Protein AF-A0A7K2KMU3-F1 (afdb_monomer_lite)

Radius of gyration: 19.25 Å; chains: 1; bounding box: 30×34×52 Å

Sequence (71 aa):
VLLAGALYFLVVLPINKLHERLAPHQDVQAPKR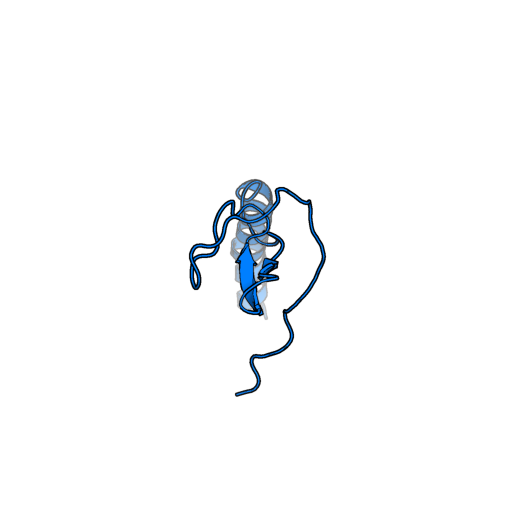DCPECLSPVPAQARRCASCTAPLPAVPAQAGETTQRAG

Foldseek 3Di:
DVVVVVCCVVPVVVVVVCCVVVPPDDPPCQAWDADPPPRDIDGLPDQADPPPRDGDDNDDDDHDDPPDDDD

Structure (mmCIF, N/CA/C/O backbone):
data_AF-A0A7K2KMU3-F1
#
_entry.id   AF-A0A7K2KMU3-F1
#
loop_
_atom_site.group_PDB
_atom_site.id
_atom_site.type_symbol
_atom_site.label_atom_id
_atom_site.label_alt_id
_atom_site.label_comp_id
_atom_site.label_asym_id
_atom_site.label_entity_id
_atom_site.label_seq_id
_atom_site.pdbx_PDB_ins_code
_atom_site.Cartn_x
_atom_site.Cartn_y
_atom_site.Cartn_z
_atom_site.occupancy
_atom_site.B_iso_or_equiv
_atom_site.auth_seq_id
_atom_site.auth_comp_id
_atom_site.auth_asym_id
_atom_site.auth_atom_id
_atom_site.pdbx_PDB_model_num
ATOM 1 N N . VAL A 1 1 ? 13.754 1.218 -34.115 1.00 74.88 1 VAL A N 1
ATOM 2 C CA . VAL A 1 1 ? 14.367 1.994 -33.005 1.00 74.88 1 VAL A CA 1
ATOM 3 C C . VAL A 1 1 ? 13.908 3.453 -32.991 1.00 74.88 1 VAL A C 1
ATOM 5 O O . VAL A 1 1 ? 13.479 3.903 -31.941 1.00 74.88 1 VAL A O 1
ATOM 8 N N . LEU A 1 2 ? 13.903 4.168 -34.128 1.00 88.62 2 LEU A N 1
ATOM 9 C CA . LEU A 1 2 ? 13.520 5.594 -34.183 1.00 88.62 2 LEU A CA 1
ATOM 10 C C . LEU A 1 2 ? 12.113 5.902 -33.630 1.00 88.62 2 LEU A C 1
ATOM 12 O O . LEU A 1 2 ? 11.976 6.777 -32.783 1.00 88.62 2 LEU A O 1
ATOM 16 N N . LEU A 1 3 ? 11.084 5.147 -34.036 1.00 90.00 3 LEU A N 1
ATOM 17 C CA . LEU A 1 3 ? 9.714 5.337 -33.532 1.00 90.00 3 LEU A CA 1
ATOM 18 C C . LEU A 1 3 ? 9.597 5.046 -32.028 1.00 90.00 3 LEU A C 1
ATOM 20 O O . LEU A 1 3 ? 8.971 5.805 -31.296 1.00 90.00 3 LEU A O 1
ATOM 24 N N . ALA A 1 4 ? 10.236 3.969 -31.562 1.00 85.19 4 ALA A N 1
ATOM 25 C CA . ALA A 1 4 ? 10.253 3.610 -30.145 1.00 85.19 4 ALA A CA 1
ATOM 26 C C . ALA A 1 4 ? 10.919 4.704 -29.294 1.00 85.19 4 ALA A C 1
ATOM 28 O O . ALA A 1 4 ? 10.395 5.068 -28.246 1.00 85.19 4 ALA A O 1
ATOM 29 N N . GLY A 1 5 ? 12.027 5.275 -29.780 1.00 90.50 5 GLY A N 1
ATOM 30 C CA . GLY A 1 5 ? 12.686 6.413 -29.141 1.00 90.50 5 GLY A CA 1
ATOM 31 C C . GLY A 1 5 ? 11.797 7.657 -29.099 1.00 90.50 5 GLY A C 1
ATOM 32 O O . GLY A 1 5 ? 11.665 8.269 -28.043 1.00 90.50 5 GLY A O 1
ATOM 33 N N . ALA A 1 6 ? 11.132 7.991 -30.211 1.00 91.94 6 ALA A N 1
ATOM 34 C CA . ALA A 1 6 ? 10.235 9.144 -30.289 1.00 91.94 6 ALA A CA 1
ATOM 35 C C . ALA A 1 6 ? 9.055 9.032 -29.308 1.00 91.94 6 ALA A C 1
ATOM 37 O O . ALA A 1 6 ? 8.788 9.973 -28.565 1.00 91.94 6 ALA A O 1
ATOM 38 N N . LEU A 1 7 ? 8.392 7.872 -29.248 1.00 90.69 7 LEU A N 1
ATOM 39 C CA . LEU A 1 7 ? 7.280 7.637 -28.321 1.00 90.69 7 LEU A CA 1
ATOM 40 C C . LEU A 1 7 ? 7.742 7.607 -26.857 1.00 90.69 7 LEU A C 1
ATOM 42 O O . LEU A 1 7 ? 7.068 8.160 -25.990 1.00 90.69 7 LEU A O 1
ATOM 46 N N . TYR A 1 8 ? 8.907 7.024 -26.564 1.00 89.81 8 TYR A N 1
ATOM 47 C CA . TYR A 1 8 ? 9.460 7.023 -25.209 1.00 89.81 8 TYR A CA 1
ATOM 48 C C . TYR A 1 8 ? 9.743 8.449 -24.712 1.00 89.81 8 TYR A C 1
ATOM 50 O O . TYR A 1 8 ? 9.347 8.824 -23.608 1.00 89.81 8 TYR A O 1
ATOM 58 N N . PHE A 1 9 ? 10.377 9.272 -25.548 1.00 88.88 9 PHE A N 1
ATOM 59 C CA . PHE A 1 9 ? 10.752 10.631 -25.167 1.00 88.88 9 PHE A CA 1
ATOM 60 C C . PHE A 1 9 ? 9.548 11.581 -25.090 1.00 88.88 9 PHE A C 1
ATOM 62 O O . PHE A 1 9 ? 9.479 12.397 -24.173 1.00 88.88 9 PHE A O 1
ATOM 69 N N . LEU A 1 10 ? 8.593 11.469 -26.023 1.00 88.88 10 LEU A N 1
ATOM 70 C CA . LEU A 1 10 ? 7.428 12.361 -26.098 1.00 88.88 10 LEU A CA 1
ATOM 71 C C . LEU A 1 10 ? 6.250 11.944 -25.217 1.00 88.88 10 LEU A C 1
ATOM 73 O O . LEU A 1 10 ? 5.434 12.799 -24.895 1.00 88.88 10 LEU A O 1
ATOM 77 N N . VAL A 1 11 ? 6.118 10.666 -24.853 1.00 89.62 11 VAL A N 1
ATOM 78 C CA . VAL A 1 11 ? 4.935 10.159 -24.135 1.00 89.62 11 VAL A CA 1
ATOM 79 C C . VAL A 1 11 ? 5.321 9.585 -22.778 1.00 89.62 11 VAL A C 1
ATOM 81 O O . VAL A 1 11 ? 4.812 10.042 -21.758 1.00 89.62 11 VAL A O 1
ATOM 84 N N . VAL A 1 12 ? 6.259 8.635 -22.731 1.00 86.56 12 VAL A N 1
ATOM 85 C CA . VAL A 1 12 ? 6.623 7.950 -21.476 1.00 86.56 12 VAL A CA 1
ATOM 86 C C . VAL A 1 12 ? 7.278 8.913 -20.486 1.00 86.56 12 VAL A C 1
ATOM 88 O O . VAL A 1 12 ? 6.888 8.949 -19.323 1.00 86.56 12 VAL A O 1
ATOM 91 N N . LEU A 1 13 ? 8.225 9.740 -20.938 1.00 86.31 13 LEU A N 1
ATOM 92 C CA . LEU A 1 13 ? 8.932 10.687 -20.075 1.00 86.31 13 LEU A CA 1
ATOM 93 C C . LEU A 1 13 ? 8.013 11.755 -19.442 1.00 86.31 13 LEU A C 1
ATOM 95 O O . LEU A 1 13 ? 8.074 11.909 -18.220 1.00 86.31 13 LEU A O 1
ATOM 99 N N . PRO A 1 14 ? 7.147 12.473 -20.193 1.00 82.56 14 PRO A N 1
ATOM 100 C CA . PRO A 1 14 ? 6.234 13.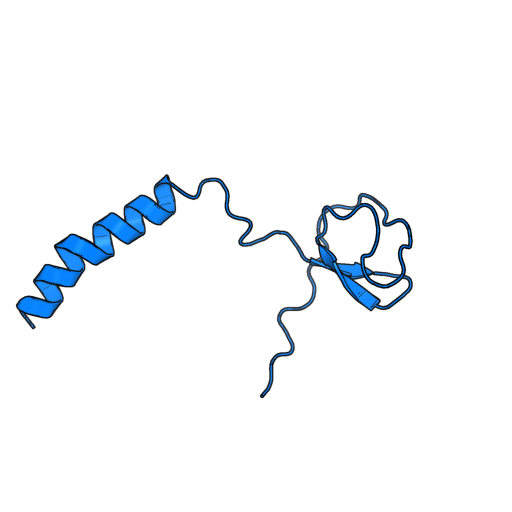442 -19.593 1.00 82.56 14 PRO A CA 1
ATOM 101 C C . PRO A 1 14 ? 5.125 12.788 -18.772 1.00 82.56 14 PRO A C 1
ATOM 103 O O . PRO A 1 14 ? 4.778 13.348 -17.738 1.00 82.56 14 PRO A O 1
ATOM 106 N N . ILE A 1 15 ? 4.605 11.615 -19.159 1.00 84.62 15 ILE A N 1
ATOM 107 C CA . ILE A 1 15 ? 3.616 10.896 -18.340 1.00 84.62 15 ILE A CA 1
ATOM 108 C C . ILE A 1 15 ? 4.236 10.455 -17.017 1.00 84.62 15 ILE A C 1
ATOM 110 O O . ILE A 1 15 ? 3.605 10.640 -15.985 1.00 84.62 15 ILE A O 1
ATOM 114 N N . ASN A 1 16 ? 5.468 9.940 -17.014 1.00 80.00 16 ASN A N 1
ATOM 115 C CA . ASN A 1 16 ? 6.148 9.532 -15.785 1.00 80.00 16 ASN A CA 1
ATOM 116 C C . ASN A 1 16 ? 6.421 10.742 -14.872 1.00 80.00 16 ASN A C 1
ATOM 118 O O . ASN A 1 16 ? 6.048 10.735 -13.702 1.00 80.00 16 ASN A O 1
ATOM 122 N N . LYS A 1 17 ? 6.937 11.843 -15.443 1.00 75.69 17 LYS A N 1
ATOM 123 C CA . LYS A 1 17 ? 7.114 13.130 -14.744 1.00 75.69 17 LYS A CA 1
ATOM 124 C C . LYS A 1 17 ? 5.797 13.676 -14.194 1.00 75.69 17 LYS A C 1
ATOM 126 O O . LYS A 1 17 ? 5.782 14.244 -13.105 1.00 75.69 17 LYS A O 1
ATOM 131 N N . LEU A 1 18 ? 4.707 13.554 -14.953 1.00 75.19 18 LEU A N 1
ATOM 132 C CA . LEU A 1 18 ? 3.387 14.011 -14.539 1.00 75.19 18 LEU A CA 1
ATOM 133 C C . LEU A 1 18 ? 2.807 13.092 -13.467 1.00 75.19 18 LEU A C 1
ATOM 135 O O . LEU A 1 18 ? 2.269 13.606 -12.506 1.00 75.19 18 LEU A O 1
ATOM 139 N N . HIS A 1 19 ? 2.986 11.775 -13.547 1.00 69.00 19 HIS A N 1
ATOM 140 C CA . HIS A 1 19 ? 2.643 10.845 -12.470 1.00 69.00 19 HIS A CA 1
ATOM 141 C C . HIS A 1 19 ? 3.361 11.215 -11.168 1.00 69.00 19 HIS A C 1
ATOM 143 O O . HIS A 1 19 ? 2.717 11.331 -10.134 1.00 69.00 19 HIS A O 1
ATOM 149 N N . GLU A 1 20 ? 4.662 11.501 -11.212 1.00 66.88 20 GLU A N 1
ATOM 150 C CA . GLU A 1 20 ? 5.430 11.922 -10.030 1.00 66.88 20 GLU A CA 1
ATOM 151 C C . GLU A 1 20 ? 4.998 13.292 -9.480 1.00 66.88 20 GLU A C 1
ATOM 153 O O . GLU A 1 20 ? 5.126 13.558 -8.287 1.00 66.88 20 GLU A O 1
ATOM 158 N N . ARG A 1 21 ? 4.520 14.197 -10.343 1.00 64.00 21 ARG A N 1
ATOM 159 C CA . ARG A 1 21 ? 4.092 15.558 -9.963 1.00 64.00 21 ARG A CA 1
ATOM 160 C C . ARG A 1 21 ? 2.622 15.632 -9.546 1.00 64.00 21 ARG A C 1
ATOM 162 O O . ARG A 1 21 ? 2.282 16.467 -8.716 1.00 64.00 21 ARG A O 1
ATOM 169 N N . LEU A 1 22 ? 1.769 14.795 -10.131 1.00 60.12 22 LEU A N 1
ATOM 170 C CA . LEU A 1 22 ? 0.316 14.758 -9.952 1.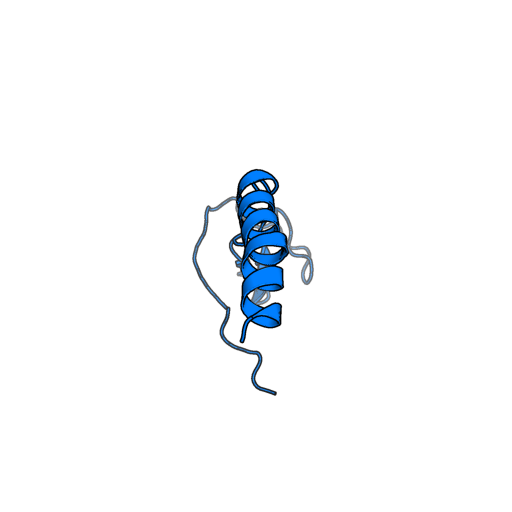00 60.12 22 LEU A CA 1
ATOM 171 C C . LEU A 1 22 ? -0.110 13.702 -8.921 1.00 60.12 22 LEU A C 1
ATOM 173 O O . LEU A 1 22 ? -1.208 13.799 -8.380 1.00 60.12 22 LEU A O 1
ATOM 177 N N . ALA A 1 23 ? 0.784 12.776 -8.556 1.00 55.78 23 ALA A N 1
ATOM 178 C CA . ALA A 1 23 ? 0.637 11.911 -7.390 1.00 55.78 23 ALA A CA 1
ATOM 179 C C . ALA A 1 23 ? 1.489 12.348 -6.172 1.00 55.78 23 ALA A C 1
ATOM 181 O O . ALA A 1 23 ? 2.288 11.558 -5.677 1.00 55.78 23 ALA A O 1
ATOM 182 N N . PRO A 1 24 ? 1.270 13.535 -5.571 1.00 51.78 24 PRO A N 1
ATOM 183 C CA . PRO A 1 24 ? 1.570 13.725 -4.153 1.00 51.78 24 PRO A CA 1
ATOM 184 C C . PRO A 1 24 ? 0.626 12.917 -3.230 1.00 51.78 24 PRO A C 1
ATOM 186 O O . PRO A 1 24 ? 0.808 12.946 -2.020 1.00 51.78 24 PRO A O 1
ATOM 189 N N . HIS A 1 25 ? -0.390 12.225 -3.773 1.00 50.88 25 HIS A N 1
ATOM 190 C CA . HIS A 1 25 ? -1.481 11.584 -3.020 1.00 50.88 25 HIS A CA 1
ATOM 191 C C . HIS A 1 25 ? -1.977 10.276 -3.665 1.00 50.88 25 HIS A C 1
ATOM 193 O O . HIS A 1 25 ? -3.145 10.147 -4.008 1.00 50.88 25 HIS A O 1
ATOM 199 N N . GLN A 1 26 ? -1.103 9.297 -3.869 1.00 47.31 26 GLN A N 1
ATOM 200 C CA . GLN A 1 26 ? -1.551 7.903 -3.820 1.00 47.31 26 GLN A CA 1
ATOM 201 C C . GLN A 1 26 ? -0.644 7.230 -2.799 1.00 47.31 26 GLN A C 1
ATOM 203 O O . GLN A 1 26 ? 0.559 7.124 -3.007 1.00 47.31 26 GLN A O 1
ATOM 208 N N . ASP A 1 27 ? -1.110 6.899 -1.600 1.00 49.12 27 ASP A N 1
ATOM 209 C CA . ASP A 1 27 ? -1.840 5.651 -1.317 1.00 49.12 27 ASP A CA 1
ATOM 210 C C . ASP A 1 27 ? -1.110 4.359 -1.745 1.00 49.12 27 ASP A C 1
ATOM 212 O O . ASP A 1 27 ? -1.573 3.261 -1.455 1.00 49.12 27 ASP A O 1
ATOM 216 N N . VAL A 1 28 ? 0.081 4.449 -2.351 1.00 48.50 28 VAL A N 1
ATOM 217 C CA . VAL A 1 28 ? 0.920 3.301 -2.736 1.00 48.50 28 VAL A CA 1
ATOM 218 C C . VAL A 1 28 ? 1.529 2.617 -1.508 1.00 48.50 28 VAL A C 1
ATOM 220 O O . VAL A 1 28 ? 1.964 1.475 -1.579 1.00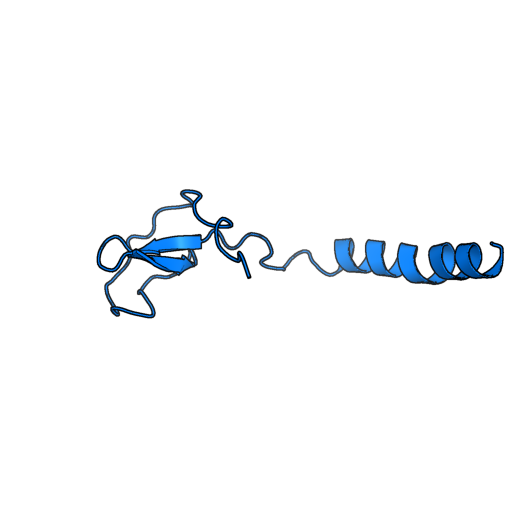 48.50 28 VAL A O 1
ATOM 223 N N . GLN A 1 29 ? 1.508 3.277 -0.353 1.00 49.00 29 GLN A N 1
ATOM 224 C CA . GLN A 1 29 ? 1.948 2.709 0.915 1.00 49.00 29 GLN A CA 1
ATOM 225 C C . GLN A 1 29 ? 0.957 3.072 2.019 1.00 49.00 29 GLN A C 1
ATOM 227 O O . GLN A 1 29 ? 1.374 3.530 3.078 1.00 49.00 29 GLN A O 1
ATOM 232 N N . ALA A 1 30 ? -0.356 2.917 1.803 1.00 53.91 30 ALA A N 1
ATOM 233 C CA . ALA A 1 30 ? -1.232 2.748 2.960 1.00 53.91 30 ALA A CA 1
ATOM 234 C C . ALA A 1 30 ? -0.745 1.462 3.652 1.00 53.91 30 ALA A C 1
ATOM 236 O O . ALA A 1 30 ? -0.979 0.377 3.109 1.00 53.91 30 ALA A O 1
ATOM 237 N N . PRO A 1 31 ? -0.001 1.553 4.774 1.00 62.47 31 PRO A N 1
ATOM 238 C CA . PRO A 1 31 ? 0.595 0.377 5.387 1.00 62.47 31 PRO A CA 1
ATOM 239 C C . PRO A 1 31 ? -0.561 -0.551 5.738 1.00 62.47 31 PRO A C 1
ATOM 241 O O . PRO A 1 31 ? -1.560 -0.082 6.279 1.00 62.47 31 PRO A O 1
ATOM 244 N N . LYS A 1 32 ? -0.490 -1.828 5.386 1.00 73.56 32 LYS A N 1
ATOM 245 C CA . LYS A 1 32 ? -1.493 -2.810 5.809 1.00 73.56 32 LYS A CA 1
ATOM 246 C C . LYS A 1 32 ? -0.941 -3.551 7.019 1.00 73.56 32 LYS A C 1
ATOM 248 O O . LYS A 1 32 ? 0.270 -3.691 7.156 1.00 73.56 32 LYS A O 1
ATOM 253 N N . ARG A 1 33 ? -1.835 -3.926 7.922 1.00 75.12 33 ARG A N 1
ATOM 254 C CA . ARG A 1 33 ? -1.547 -4.685 9.138 1.00 75.12 33 ARG A CA 1
ATOM 255 C C . ARG A 1 33 ? -2.607 -5.757 9.304 1.00 75.12 33 ARG A C 1
ATOM 257 O O . ARG A 1 33 ? -3.746 -5.541 8.890 1.00 75.12 33 ARG A O 1
ATOM 264 N N . ASP A 1 34 ? -2.268 -6.837 9.980 1.00 83.12 34 ASP A N 1
ATOM 265 C CA . ASP A 1 34 ? -3.247 -7.861 10.322 1.00 83.12 34 ASP A CA 1
ATOM 266 C C . ASP A 1 34 ? -4.026 -7.476 11.573 1.00 83.12 34 ASP A C 1
ATOM 268 O O . ASP A 1 34 ? -3.515 -6.868 12.520 1.00 83.12 34 ASP A O 1
ATOM 272 N N . CYS A 1 35 ? -5.318 -7.787 11.558 1.00 85.12 35 CYS A N 1
ATOM 273 C CA . CYS A 1 35 ? -6.170 -7.590 12.717 1.00 85.12 35 CYS A CA 1
ATOM 274 C C . CYS A 1 35 ? -5.807 -8.612 13.816 1.00 85.12 35 CYS A C 1
ATOM 276 O O . CYS A 1 35 ? -5.815 -9.806 13.531 1.00 85.12 35 CYS A O 1
ATOM 278 N N . PRO A 1 36 ? -5.577 -8.197 15.077 1.00 80.75 36 PRO A N 1
ATOM 279 C CA . PRO A 1 36 ? -5.190 -9.114 16.158 1.00 80.75 36 PRO A CA 1
ATOM 280 C C . PRO A 1 36 ? -6.287 -10.118 16.552 1.00 80.75 36 PRO A C 1
ATOM 282 O O . PRO A 1 36 ? -5.986 -11.132 17.165 1.00 80.75 36 PRO A O 1
ATOM 285 N N . GLU A 1 37 ? -7.545 -9.847 16.196 1.00 87.31 37 GLU A N 1
ATOM 286 C CA . GLU A 1 37 ? -8.694 -10.699 16.539 1.00 87.31 37 GLU A CA 1
ATOM 287 C C . GLU A 1 37 ? -8.963 -11.786 15.490 1.00 87.31 37 GLU A C 1
ATOM 289 O O . GLU A 1 37 ? -9.316 -12.912 15.820 1.00 87.31 37 GLU A O 1
ATOM 294 N N . CYS A 1 38 ? -8.839 -11.441 14.205 1.00 90.12 38 CYS A N 1
ATOM 295 C CA . CYS A 1 38 ? -9.268 -12.306 13.097 1.00 90.12 38 CYS A CA 1
ATOM 296 C C . CYS A 1 38 ? -8.186 -12.575 12.047 1.00 90.12 38 CYS A C 1
ATOM 298 O O . CYS A 1 38 ? -8.461 -13.281 11.082 1.00 90.12 38 CYS A O 1
ATOM 300 N N . LEU A 1 39 ? -6.995 -11.987 12.202 1.00 84.38 39 LEU A N 1
ATOM 301 C CA . LEU A 1 39 ? -5.848 -12.104 11.292 1.00 84.38 39 LEU A CA 1
ATOM 302 C C . LEU A 1 39 ? -6.164 -11.708 9.836 1.00 84.38 39 LEU A C 1
ATOM 304 O O . LEU A 1 39 ? -5.494 -12.127 8.903 1.00 84.38 39 LEU A O 1
ATOM 308 N N . SER A 1 40 ? -7.197 -10.888 9.626 1.00 81.44 40 SER A N 1
ATOM 309 C CA . SER A 1 40 ? -7.526 -10.353 8.304 1.00 81.44 40 SER A CA 1
ATOM 310 C C . SER A 1 40 ? -6.671 -9.118 7.991 1.00 81.44 40 SER A C 1
ATOM 312 O O . SER A 1 40 ? -6.525 -8.260 8.875 1.00 81.44 40 SER A O 1
ATOM 314 N N . PRO A 1 41 ? -6.233 -8.936 6.731 1.00 82.62 41 PRO A N 1
ATOM 315 C CA . PRO A 1 41 ? -5.472 -7.762 6.319 1.00 82.62 41 PRO A CA 1
ATOM 316 C C . PRO A 1 41 ? -6.356 -6.508 6.336 1.00 82.62 41 PRO A C 1
ATOM 318 O O . PRO A 1 41 ? -7.415 -6.460 5.704 1.00 82.62 41 PRO A O 1
ATOM 321 N N . VAL A 1 42 ? -5.923 -5.471 7.054 1.00 83.50 42 VAL A N 1
ATOM 322 C CA . VAL A 1 42 ? -6.625 -4.185 7.192 1.00 83.50 42 VAL A CA 1
ATOM 323 C C . VAL A 1 42 ? -5.675 -3.001 6.966 1.00 83.50 42 VAL A C 1
ATOM 325 O O . VAL A 1 42 ? -4.486 -3.085 7.274 1.00 83.50 42 VAL A O 1
ATOM 328 N N . PRO A 1 43 ? -6.154 -1.858 6.444 1.00 79.12 43 PRO A N 1
ATOM 329 C CA . PRO A 1 43 ? -5.309 -0.676 6.297 1.00 79.12 43 PRO A CA 1
ATOM 330 C C . PRO A 1 43 ? -4.925 -0.104 7.673 1.00 79.12 43 PRO A C 1
ATOM 332 O O . PRO A 1 43 ? -5.727 -0.093 8.604 1.00 79.12 43 PRO A O 1
ATOM 335 N N . ALA A 1 44 ? -3.710 0.422 7.823 1.00 74.38 44 ALA A N 1
ATOM 336 C CA . ALA A 1 44 ? -3.177 0.912 9.100 1.00 74.38 44 ALA A CA 1
ATOM 337 C C . ALA A 1 44 ? -3.992 2.076 9.674 1.00 74.38 44 ALA A C 1
ATOM 339 O O . ALA A 1 44 ? -4.088 2.225 10.889 1.00 74.38 44 ALA A O 1
ATOM 340 N N . GLN A 1 45 ? -4.640 2.859 8.809 1.00 71.75 45 GLN A N 1
ATOM 341 C CA . GLN A 1 45 ? -5.530 3.945 9.222 1.00 71.75 45 GLN A CA 1
ATOM 342 C C . GLN A 1 45 ? -6.933 3.465 9.638 1.00 71.75 45 GLN A C 1
ATOM 344 O O . GLN A 1 45 ? -7.720 4.260 10.153 1.00 71.75 45 GLN A O 1
ATOM 349 N N . ALA A 1 46 ? -7.259 2.176 9.472 1.00 76.50 46 ALA A N 1
ATOM 350 C CA . ALA A 1 46 ? -8.547 1.633 9.885 1.00 76.50 46 ALA A CA 1
ATOM 351 C C . ALA A 1 46 ? -8.731 1.739 11.404 1.00 76.50 46 ALA A C 1
ATOM 353 O O . ALA A 1 46 ? -7.882 1.311 12.189 1.00 76.50 46 ALA A O 1
ATOM 354 N N . ARG A 1 47 ? -9.881 2.289 11.805 1.00 82.25 47 ARG A N 1
ATOM 355 C CA . ARG A 1 47 ? -10.362 2.321 13.197 1.00 82.25 47 ARG A CA 1
ATOM 356 C C . ARG A 1 47 ? -11.209 1.095 13.553 1.00 82.25 47 ARG A C 1
ATOM 358 O O . ARG A 1 47 ? -11.386 0.803 14.731 1.00 82.25 47 ARG A O 1
ATOM 365 N N . ARG A 1 48 ? -11.732 0.382 12.550 1.00 82.50 48 ARG A N 1
ATOM 366 C CA . ARG A 1 48 ? -12.500 -0.863 12.694 1.00 82.50 48 ARG A CA 1
ATOM 367 C C . ARG A 1 48 ? -12.113 -1.850 11.598 1.00 82.50 48 ARG A C 1
ATOM 369 O O . ARG A 1 48 ? -11.869 -1.431 10.468 1.00 82.50 48 ARG A O 1
ATOM 376 N N . CYS A 1 49 ? -12.051 -3.137 11.929 1.00 87.94 49 CYS A N 1
ATOM 377 C CA . CYS A 1 49 ? -11.813 -4.194 10.948 1.00 87.94 49 CYS A CA 1
ATOM 378 C C . CYS A 1 49 ? -13.034 -4.371 10.028 1.00 87.94 49 CYS A C 1
ATOM 380 O O . CYS A 1 49 ? -14.162 -4.361 10.509 1.00 87.94 49 CYS A O 1
ATOM 382 N N . ALA A 1 50 ? -12.826 -4.568 8.723 1.00 82.69 50 ALA A N 1
ATOM 383 C CA . ALA A 1 50 ? -13.918 -4.807 7.770 1.00 82.69 50 ALA A CA 1
ATOM 384 C C . ALA A 1 50 ? -14.496 -6.234 7.842 1.00 82.69 50 ALA A C 1
ATOM 386 O O . ALA A 1 50 ? -15.618 -6.453 7.403 1.00 82.69 50 ALA A O 1
ATOM 387 N N . SER A 1 51 ? -13.732 -7.187 8.386 1.00 88.94 51 SER A N 1
ATOM 388 C CA . SER A 1 51 ? -14.117 -8.601 8.456 1.00 88.94 51 SER A CA 1
ATOM 389 C C . SER A 1 51 ? -14.830 -8.930 9.772 1.00 88.94 51 SER A C 1
ATOM 391 O O . SER A 1 51 ? -15.968 -9.387 9.770 1.00 88.94 51 SER A O 1
ATOM 393 N N . CYS A 1 52 ? -14.204 -8.622 10.916 1.00 90.69 52 CYS A N 1
ATOM 394 C CA . CYS A 1 52 ? -14.766 -8.918 12.241 1.00 90.69 52 CYS A CA 1
ATOM 395 C C . CYS A 1 52 ? -15.416 -7.716 12.945 1.00 90.69 52 CYS A C 1
ATOM 397 O O . CYS A 1 52 ? -15.975 -7.866 14.027 1.00 90.69 52 CYS A O 1
ATOM 399 N N . THR A 1 53 ? -15.359 -6.509 12.370 1.00 88.56 53 THR A N 1
ATOM 400 C CA . THR A 1 53 ? -15.912 -5.269 12.965 1.00 88.56 53 THR A CA 1
ATOM 401 C C . THR A 1 53 ? -15.278 -4.825 14.290 1.00 88.56 53 THR A C 1
ATOM 403 O O . THR A 1 53 ? -15.705 -3.820 14.864 1.00 88.56 53 THR A O 1
ATOM 406 N N . ALA A 1 54 ? -14.236 -5.516 14.763 1.00 86.56 54 ALA A N 1
ATOM 407 C CA . ALA A 1 54 ? -13.545 -5.179 16.001 1.00 86.56 54 ALA A CA 1
ATOM 408 C C . ALA A 1 5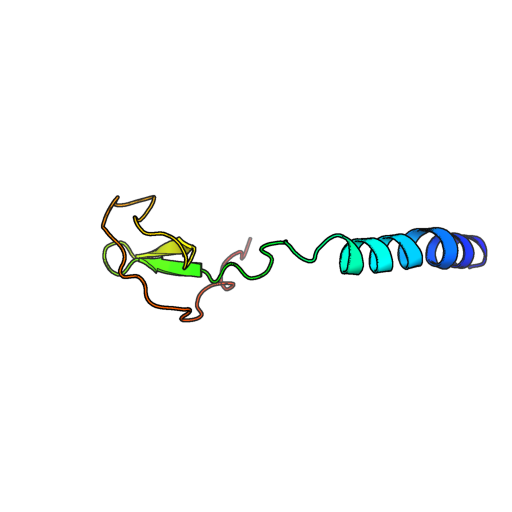4 ? -12.863 -3.796 15.914 1.00 86.56 54 ALA A C 1
ATOM 410 O O . ALA A 1 54 ? -12.357 -3.420 14.845 1.00 86.56 54 ALA A O 1
ATOM 411 N N . PRO A 1 55 ? -12.834 -3.024 17.016 1.00 87.19 55 PRO A N 1
ATOM 412 C CA . PRO A 1 55 ? -12.110 -1.761 17.081 1.00 87.19 55 PRO A CA 1
ATOM 413 C C . PRO A 1 55 ? -10.597 -2.008 17.022 1.00 87.19 55 PRO A C 1
ATOM 415 O O . PRO A 1 55 ? -10.065 -2.858 17.728 1.00 87.19 55 PRO A O 1
ATOM 418 N N . LEU A 1 56 ? -9.894 -1.251 16.180 1.00 82.81 56 LEU A N 1
ATOM 419 C CA . LEU A 1 56 ? -8.445 -1.360 16.015 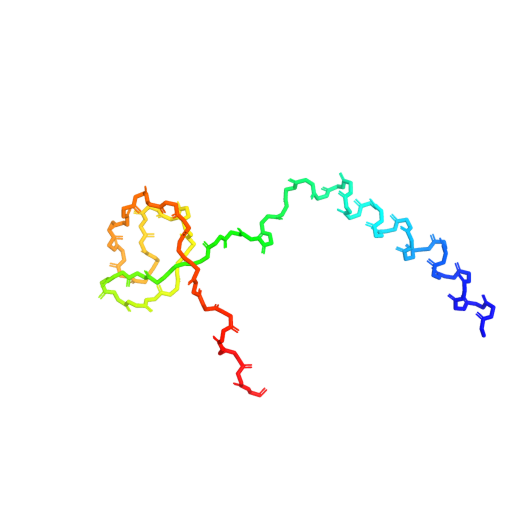1.00 82.81 56 LEU A CA 1
ATOM 420 C C . LEU A 1 56 ? -7.747 -0.200 16.741 1.00 82.81 56 LEU A C 1
ATOM 422 O O . LEU A 1 56 ? -8.134 0.957 16.539 1.00 82.81 56 LEU A O 1
ATOM 426 N N . PRO A 1 57 ? -6.689 -0.459 17.533 1.00 72.00 57 PRO A N 1
ATOM 427 C CA . PRO A 1 57 ? -5.923 0.605 18.170 1.00 72.00 57 PRO A CA 1
ATOM 428 C C . PRO A 1 57 ? -5.219 1.460 17.106 1.00 72.00 57 PRO A C 1
ATOM 430 O O . PRO A 1 57 ? -4.734 0.943 16.093 1.00 72.00 57 PRO A O 1
ATOM 433 N N . ALA A 1 58 ? -5.162 2.777 17.311 1.00 62.28 58 ALA A N 1
ATOM 434 C CA . ALA A 1 58 ? -4.464 3.715 16.431 1.00 62.28 58 ALA A CA 1
ATOM 435 C C . ALA A 1 58 ? -2.943 3.622 16.659 1.00 62.28 58 ALA A C 1
ATOM 437 O O . ALA A 1 58 ? -2.345 4.482 17.292 1.00 62.28 58 ALA A O 1
ATOM 438 N N . VAL A 1 59 ? -2.325 2.541 16.187 1.00 57.41 59 VAL A N 1
ATOM 439 C CA . VAL A 1 59 ? -0.870 2.335 16.228 1.00 57.41 59 VAL A CA 1
ATOM 440 C C . VAL A 1 59 ? -0.312 2.541 14.818 1.00 57.41 59 VAL A C 1
ATOM 442 O O . VAL A 1 59 ? -0.870 1.972 13.873 1.00 57.41 59 VAL A O 1
ATOM 445 N N . PRO A 1 60 ? 0.754 3.344 14.641 1.00 51.53 60 PRO A N 1
ATOM 446 C CA . PRO A 1 60 ? 1.367 3.537 13.338 1.00 51.53 60 PRO A CA 1
ATOM 447 C C . PRO A 1 60 ? 2.163 2.293 12.917 1.00 51.53 60 PRO A C 1
ATOM 449 O O . PRO A 1 60 ? 2.946 1.750 13.688 1.00 51.53 60 PRO A O 1
ATOM 452 N N . ALA A 1 61 ? 1.917 1.877 11.672 1.00 56.19 61 ALA A N 1
ATOM 453 C CA . ALA A 1 61 ? 2.748 1.059 10.786 1.00 56.19 61 ALA A CA 1
ATOM 454 C C . ALA A 1 61 ? 3.644 -0.021 11.435 1.00 56.19 61 ALA A C 1
ATOM 456 O O . ALA A 1 61 ? 4.803 0.222 11.765 1.00 56.19 61 ALA A O 1
ATOM 457 N N . GLN A 1 62 ? 3.137 -1.255 11.492 1.00 47.19 62 GLN A N 1
ATOM 458 C CA . GLN A 1 62 ? 3.965 -2.464 11.509 1.00 47.19 62 GLN A CA 1
ATOM 459 C C . GLN A 1 62 ? 3.731 -3.191 10.180 1.00 47.19 62 GLN A C 1
ATOM 461 O O . GLN A 1 62 ? 2.586 -3.388 9.777 1.00 47.19 62 GLN A O 1
ATOM 466 N N . ALA A 1 63 ? 4.832 -3.476 9.487 1.00 52.44 63 ALA A N 1
ATOM 467 C CA . ALA A 1 63 ? 4.909 -4.034 8.147 1.00 52.44 63 ALA A CA 1
ATOM 468 C C . ALA A 1 63 ? 4.553 -5.526 8.126 1.00 52.44 63 ALA A C 1
ATOM 470 O O . ALA A 1 63 ? 5.178 -6.316 8.829 1.00 52.44 63 ALA A O 1
ATOM 471 N N . GLY A 1 64 ? 3.611 -5.913 7.271 1.00 47.34 64 GLY A N 1
ATOM 472 C CA . GLY A 1 64 ? 3.317 -7.311 6.986 1.00 47.34 64 GLY A CA 1
ATOM 473 C C . GLY A 1 64 ? 2.496 -7.445 5.709 1.00 47.34 64 GLY A C 1
ATOM 474 O O . GLY A 1 64 ? 1.552 -6.694 5.496 1.00 47.34 64 GLY A O 1
ATOM 475 N N . GLU A 1 65 ? 2.877 -8.414 4.879 1.00 50.06 65 GLU A N 1
ATOM 476 C CA . GLU A 1 65 ? 2.019 -9.043 3.865 1.00 50.06 65 GLU A CA 1
ATOM 477 C C . GLU A 1 65 ? 1.924 -8.411 2.456 1.00 50.06 65 GLU A C 1
ATOM 479 O O . GLU A 1 65 ? 0.893 -7.922 1.996 1.00 50.06 65 GLU A O 1
ATOM 484 N N . THR A 1 66 ? 3.017 -8.528 1.693 1.00 46.44 66 THR A N 1
ATOM 485 C CA . THR A 1 66 ? 2.962 -8.749 0.227 1.00 46.44 66 THR A CA 1
ATOM 486 C C . THR A 1 66 ? 3.451 -10.142 -0.187 1.00 46.44 66 THR A C 1
ATOM 488 O O . THR A 1 66 ? 3.597 -10.425 -1.376 1.00 46.44 66 THR A O 1
ATOM 491 N N . THR A 1 67 ? 3.625 -11.060 0.768 1.00 55.81 67 THR A N 1
ATOM 492 C CA . THR A 1 67 ? 3.600 -12.492 0.452 1.00 55.81 67 THR A CA 1
ATOM 493 C C . THR A 1 67 ? 2.150 -12.884 0.181 1.00 55.81 67 THR A C 1
ATOM 495 O O . THR A 1 67 ? 1.261 -12.463 0.907 1.00 55.81 67 THR A O 1
ATOM 498 N N . GLN A 1 68 ? 1.936 -13.718 -0.839 1.00 63.78 68 GLN A N 1
ATOM 499 C CA . GLN A 1 68 ? 0.684 -14.425 -1.145 1.00 63.78 68 GLN A CA 1
ATOM 500 C C . GLN A 1 68 ? -0.248 -13.795 -2.194 1.00 63.78 68 GLN A C 1
ATOM 502 O O . GLN A 1 68 ? -1.436 -13.576 -1.983 1.00 63.78 68 GLN A O 1
ATOM 507 N N . ARG A 1 69 ? 0.263 -13.694 -3.425 1.00 50.16 69 ARG A N 1
ATOM 508 C CA . ARG A 1 69 ? -0.437 -14.302 -4.572 1.00 50.16 69 ARG A CA 1
ATOM 509 C C . ARG A 1 69 ? 0.542 -15.155 -5.372 1.00 50.16 69 ARG A C 1
ATOM 511 O O . ARG A 1 69 ? 1.163 -14.689 -6.318 1.00 50.16 69 ARG A O 1
ATOM 518 N N . ALA A 1 70 ? 0.691 -16.399 -4.920 1.00 45.47 70 ALA A N 1
ATOM 519 C CA . ALA A 1 70 ? 1.027 -17.512 -5.794 1.00 45.47 70 ALA A CA 1
ATOM 520 C C . ALA A 1 70 ? -0.275 -17.965 -6.474 1.00 45.47 70 ALA A C 1
ATOM 522 O O . ALA A 1 70 ? -1.296 -18.115 -5.797 1.00 45.47 70 ALA A O 1
ATOM 523 N N . GLY A 1 71 ? -0.216 -18.126 -7.791 1.00 45.41 71 GLY A N 1
ATOM 524 C CA . GLY A 1 71 ? -1.284 -18.577 -8.676 1.00 45.41 71 GLY A CA 1
ATOM 525 C C . GLY A 1 71 ? -0.794 -18.503 -10.107 1.00 45.41 71 GLY A C 1
ATOM 526 O O . GLY A 1 71 ? -0.646 -17.358 -10.584 1.00 45.41 71 GLY A O 1
#

pLDDT: mean 72.41, std 15.62, range [45.41, 91.94]

Secondary structure (DSSP, 8-state):
-HHHHHHIIIIIHHHHHHHHHH-SS--TT--EEE-TTT--EEETT-SB-TTT-PBPP--------------